Protein AF-A0A831LVC3-F1 (afdb_monomer_lite)

Secondary structure (DSSP, 8-state):
--SEEEEEE--STTEEEEEEEE-SSS-EEEEEEEEEETT--EEEEEEEEEEESSTT--EE--TTS-SS-TTGGGSSSPP--SEEEEEPSSTT-SB-TTEEEEEEEEEPTT--HHHHHHHHHHTSEEEEEEEEEESTT---EEEEE----PPPP-TT---PPEEEPEEEEE------

Structure (mmCIF, N/CA/C/O backbone):
data_AF-A0A831LVC3-F1
#
_entry.id   AF-A0A831LVC3-F1
#
loop_
_atom_site.group_PDB
_atom_site.id
_atom_site.type_symbol
_atom_site.label_atom_id
_atom_site.label_alt_id
_atom_site.label_comp_id
_atom_site.label_asym_id
_atom_site.label_entity_id
_atom_site.label_seq_id
_atom_site.pdbx_PDB_ins_code
_atom_site.Cartn_x
_atom_site.Cartn_y
_atom_site.Cartn_z
_atom_site.occupancy
_atom_site.B_iso_or_equiv
_atom_site.auth_seq_id
_atom_site.auth_comp_id
_atom_site.auth_asym_id
_atom_site.auth_atom_id
_atom_site.pdbx_PDB_model_num
ATOM 1 N N . MET A 1 1 ? -8.122 1.448 -19.120 1.00 60.22 1 MET A N 1
ATOM 2 C CA . MET A 1 1 ? -7.815 0.888 -17.788 1.00 60.22 1 MET A CA 1
ATOM 3 C C . MET A 1 1 ? -6.781 1.792 -17.138 1.00 60.22 1 MET A C 1
ATOM 5 O O . MET A 1 1 ? -5.944 2.301 -17.882 1.00 60.22 1 MET A O 1
ATOM 9 N N . PRO A 1 2 ? -6.872 2.062 -15.828 1.00 77.38 2 PRO A N 1
ATOM 10 C CA . PRO A 1 2 ? -5.871 2.859 -15.117 1.00 77.38 2 PRO A CA 1
ATOM 11 C C . PRO A 1 2 ? -4.481 2.207 -15.206 1.00 77.38 2 PRO A C 1
ATOM 13 O O . PRO A 1 2 ? -4.376 0.988 -15.340 1.00 77.38 2 PRO A O 1
ATOM 16 N N . GLN A 1 3 ? -3.415 3.019 -15.165 1.00 84.06 3 GLN A N 1
ATOM 17 C CA . GLN A 1 3 ? -2.042 2.500 -15.179 1.00 84.06 3 GLN A CA 1
ATOM 18 C C . GLN A 1 3 ? -1.748 1.720 -13.897 1.00 84.06 3 GLN A C 1
ATOM 20 O O . GLN A 1 3 ? -1.351 0.560 -13.967 1.00 84.06 3 GLN A O 1
ATOM 25 N N . LEU A 1 4 ? -1.973 2.362 -12.752 1.00 86.38 4 LEU A N 1
ATOM 26 C CA . LEU A 1 4 ? -1.809 1.804 -11.417 1.00 86.38 4 LEU A CA 1
ATOM 27 C C . LEU A 1 4 ? -3.152 1.889 -10.697 1.00 86.38 4 LEU A C 1
ATOM 29 O O . LEU A 1 4 ? -3.834 2.910 -10.795 1.00 86.38 4 LEU A O 1
ATOM 33 N N . GLU A 1 5 ? -3.525 0.829 -9.994 1.00 85.94 5 GLU A N 1
ATOM 34 C CA . GLU A 1 5 ? -4.818 0.727 -9.318 1.00 85.94 5 GLU A CA 1
ATOM 35 C C . GLU A 1 5 ? -4.681 -0.025 -7.996 1.00 85.94 5 GLU A C 1
ATOM 37 O O . GLU A 1 5 ? -4.038 -1.076 -7.941 1.00 85.94 5 GLU A O 1
ATOM 42 N N . GLY A 1 6 ? -5.309 0.503 -6.945 1.00 87.44 6 GLY A N 1
ATOM 43 C CA . GLY A 1 6 ? -5.533 -0.211 -5.692 1.00 87.44 6 GLY A CA 1
ATOM 44 C C . GLY A 1 6 ? -6.973 -0.713 -5.616 1.00 87.44 6 GLY A C 1
ATOM 45 O O . GLY A 1 6 ? -7.893 0.013 -5.970 1.00 87.44 6 GLY A O 1
ATOM 46 N N . GLU A 1 7 ? -7.177 -1.930 -5.135 1.00 89.50 7 GLU A N 1
ATOM 47 C CA . GLU A 1 7 ? -8.485 -2.491 -4.807 1.00 89.50 7 GLU A CA 1
ATOM 48 C C . GLU A 1 7 ? -8.499 -2.879 -3.328 1.00 89.50 7 GLU A C 1
ATOM 50 O O . GLU A 1 7 ? -7.531 -3.463 -2.828 1.00 89.50 7 GLU A O 1
ATOM 55 N N . VAL A 1 8 ? -9.608 -2.619 -2.645 1.00 90.38 8 VAL A N 1
ATOM 56 C CA . VAL A 1 8 ? -9.826 -3.046 -1.259 1.00 90.38 8 VAL A CA 1
ATOM 57 C C . VAL A 1 8 ? -10.955 -4.065 -1.214 1.00 90.38 8 VAL A C 1
ATOM 59 O O . VAL A 1 8 ? -11.957 -3.940 -1.918 1.00 90.38 8 VAL A O 1
ATOM 62 N N . SER A 1 9 ? -10.785 -5.111 -0.408 1.00 91.00 9 SER A N 1
ATOM 63 C CA . SER A 1 9 ? -11.781 -6.174 -0.254 1.00 91.00 9 SER A CA 1
ATOM 64 C C . SER A 1 9 ? -11.781 -6.766 1.154 1.00 91.00 9 SER A C 1
ATOM 66 O O . SER A 1 9 ? -10.770 -6.732 1.854 1.00 91.00 9 SER A O 1
ATOM 68 N N . ASN A 1 10 ? -12.904 -7.370 1.541 1.00 92.00 10 ASN A N 1
ATOM 69 C CA . ASN A 1 10 ? -13.077 -8.104 2.793 1.00 92.00 10 ASN A CA 1
ATOM 70 C C . ASN A 1 10 ? -13.080 -9.622 2.522 1.00 92.00 10 ASN A C 1
ATOM 72 O O . ASN A 1 10 ? -14.135 -10.186 2.221 1.00 92.00 10 ASN A O 1
ATOM 76 N N . PRO A 1 11 ? -11.920 -10.302 2.567 1.00 87.75 11 PRO A N 1
ATOM 77 C CA . PRO A 1 11 ? -11.842 -11.721 2.222 1.00 87.75 11 PRO A CA 1
ATOM 78 C C . PRO A 1 11 ? -12.459 -12.639 3.288 1.00 87.75 11 PRO A C 1
ATOM 80 O O . PRO A 1 11 ? -12.872 -13.751 2.960 1.00 87.75 11 PRO A O 1
ATOM 83 N N . ALA A 1 12 ? -12.500 -12.204 4.552 1.00 90.31 12 ALA A N 1
ATOM 84 C CA . ALA A 1 12 ? -13.077 -12.935 5.676 1.00 90.31 12 ALA A CA 1
ATOM 85 C C . ALA A 1 12 ? -13.290 -12.002 6.878 1.00 90.31 12 ALA A C 1
ATOM 87 O O . ALA A 1 12 ? -12.644 -10.964 7.000 1.00 90.31 12 ALA A O 1
ATOM 88 N N . ALA A 1 13 ? -14.145 -12.409 7.820 1.00 89.94 13 ALA A N 1
ATOM 89 C CA . ALA A 1 13 ? -14.398 -11.641 9.038 1.00 89.94 13 ALA A CA 1
ATOM 90 C C . ALA A 1 13 ? -13.095 -11.290 9.787 1.00 89.94 13 ALA A C 1
ATOM 92 O O . ALA A 1 13 ? -12.264 -12.160 10.051 1.00 89.94 13 ALA A O 1
ATOM 93 N N . GLY A 1 14 ? -12.942 -10.011 10.141 1.00 92.69 14 GLY A N 1
ATOM 94 C CA . GLY A 1 14 ? -11.749 -9.496 10.818 1.00 92.69 14 GLY A CA 1
ATOM 95 C C . GLY A 1 14 ? -10.529 -9.323 9.907 1.00 92.69 14 GLY A C 1
ATOM 96 O O . GLY A 1 14 ? -9.427 -9.138 10.419 1.00 92.69 14 GLY A O 1
ATOM 97 N N . GLN A 1 15 ? -10.696 -9.397 8.584 1.00 94.56 15 GLN A N 1
ATOM 98 C CA . GLN A 1 15 ? -9.617 -9.229 7.614 1.00 94.56 15 GLN A CA 1
ATOM 99 C C . GLN A 1 15 ? -9.953 -8.165 6.573 1.00 94.56 15 GLN A C 1
ATOM 101 O O . GLN A 1 15 ? -11.110 -7.956 6.217 1.00 94.56 15 GLN A O 1
ATOM 106 N N . VAL A 1 16 ? -8.908 -7.550 6.033 1.00 95.44 16 VAL A N 1
ATOM 107 C CA . VAL A 1 16 ? -8.973 -6.673 4.865 1.00 95.44 16 VAL A CA 1
ATOM 108 C C . VAL A 1 16 ? -7.810 -7.001 3.938 1.00 95.44 16 VAL A C 1
ATOM 110 O O . VAL A 1 16 ? -6.705 -7.315 4.387 1.00 95.44 16 VAL A O 1
ATOM 113 N N . ALA A 1 17 ? -8.058 -6.984 2.634 1.00 94.81 17 ALA A N 1
ATOM 114 C CA . ALA A 1 17 ? -7.043 -7.216 1.623 1.00 94.81 17 ALA A CA 1
ATOM 115 C C . ALA A 1 17 ? -6.942 -6.028 0.672 1.00 94.81 17 ALA A C 1
ATOM 117 O O . ALA A 1 17 ? -7.932 -5.638 0.054 1.00 94.81 17 ALA A O 1
ATOM 118 N N . PHE A 1 18 ? -5.714 -5.546 0.503 1.00 95.25 18 PHE A N 1
ATOM 119 C CA . PHE A 1 18 ? -5.344 -4.513 -0.455 1.00 95.25 18 PHE A CA 1
ATOM 120 C C . PHE A 1 18 ? -4.659 -5.172 -1.642 1.00 95.25 18 PHE A C 1
ATOM 122 O O . PHE A 1 18 ? -3.651 -5.861 -1.473 1.00 95.25 18 PHE A O 1
ATOM 129 N N . LYS A 1 19 ? -5.200 -4.996 -2.842 1.00 94.19 19 LYS A N 1
ATOM 130 C CA . LYS A 1 19 ? -4.619 -5.508 -4.079 1.00 94.19 19 LYS A CA 1
ATOM 131 C C . LYS A 1 19 ? -4.140 -4.346 -4.935 1.00 94.19 19 LYS A C 1
ATOM 133 O O . LYS A 1 19 ? -4.898 -3.443 -5.240 1.00 94.19 19 LYS A O 1
ATOM 138 N N . PHE A 1 20 ? -2.885 -4.401 -5.340 1.00 93.75 20 PHE A N 1
ATOM 139 C CA . PHE A 1 20 ? -2.212 -3.395 -6.143 1.00 93.75 20 PHE A CA 1
ATOM 140 C C . PHE A 1 20 ? -1.951 -3.978 -7.517 1.00 93.75 20 PHE A C 1
ATOM 142 O O . PHE A 1 20 ? -1.278 -5.004 -7.633 1.00 93.75 20 PHE A O 1
ATOM 149 N N . ASN A 1 21 ? -2.492 -3.338 -8.544 1.00 91.38 21 ASN A N 1
ATOM 150 C CA . ASN A 1 21 ? -2.360 -3.748 -9.930 1.00 91.38 21 ASN A CA 1
ATOM 151 C C . ASN A 1 21 ? -1.550 -2.709 -10.700 1.00 91.38 21 ASN A C 1
ATOM 153 O O . ASN A 1 21 ? -1.772 -1.504 -10.564 1.00 91.38 21 ASN A O 1
ATOM 157 N N . ASN A 1 22 ? -0.669 -3.189 -11.569 1.00 91.44 22 ASN A N 1
ATOM 158 C CA . ASN A 1 22 ? -0.022 -2.378 -12.586 1.00 91.44 22 ASN A CA 1
ATOM 159 C C . ASN A 1 22 ? -0.545 -2.839 -13.952 1.00 91.44 22 ASN A C 1
ATOM 161 O O . ASN A 1 22 ? 0.007 -3.743 -14.566 1.00 91.44 22 ASN A O 1
ATOM 165 N N . ASN A 1 23 ? -1.681 -2.293 -14.384 1.00 87.38 23 ASN A N 1
ATOM 166 C CA . ASN A 1 23 ? -2.448 -2.810 -15.523 1.00 87.38 23 ASN A CA 1
ATOM 167 C C . ASN A 1 23 ? -2.103 -2.131 -16.852 1.00 87.38 23 ASN A C 1
ATOM 169 O O . ASN A 1 23 ? -2.344 -2.701 -17.919 1.00 87.38 23 ASN A O 1
ATOM 173 N N . GLY A 1 24 ? -1.620 -0.889 -16.814 1.00 82.56 24 GLY A N 1
ATOM 174 C CA . GLY A 1 24 ? -1.426 -0.111 -18.032 1.00 82.56 24 GLY A CA 1
ATOM 175 C C . GLY A 1 24 ? -0.119 -0.438 -18.764 1.00 82.56 24 GLY A C 1
ATOM 176 O O . GLY A 1 24 ? 0.809 -0.996 -18.180 1.00 82.56 24 GLY A O 1
ATOM 177 N N . PRO A 1 25 ? -0.015 -0.075 -20.054 1.00 83.56 25 PRO A N 1
ATOM 178 C CA . PRO A 1 25 ? 1.110 -0.460 -20.904 1.00 83.56 25 PRO A CA 1
ATOM 179 C C . PRO A 1 25 ? 2.395 0.329 -20.622 1.00 83.56 25 PRO A C 1
ATOM 181 O O . PRO A 1 25 ? 3.441 0.003 -21.182 1.00 83.56 25 PRO A O 1
ATOM 184 N N . MET A 1 26 ? 2.336 1.387 -19.807 1.00 85.31 26 MET A N 1
ATOM 185 C CA . MET A 1 26 ? 3.501 2.219 -19.536 1.00 85.31 26 MET A CA 1
ATOM 186 C C . MET A 1 26 ? 4.490 1.467 -18.645 1.00 85.31 26 MET A C 1
ATOM 188 O O . MET A 1 26 ? 4.127 0.970 -17.577 1.00 85.31 26 MET A O 1
ATOM 192 N N . ALA A 1 27 ? 5.758 1.426 -19.065 1.00 85.12 27 ALA A N 1
ATOM 193 C CA . ALA A 1 27 ? 6.836 0.856 -18.268 1.00 85.12 27 ALA A CA 1
ATOM 194 C C . ALA A 1 27 ? 6.863 1.523 -16.887 1.00 85.12 27 ALA A C 1
ATOM 196 O O . ALA A 1 27 ? 7.075 2.728 -16.770 1.00 85.12 27 ALA A O 1
ATOM 197 N N . SER A 1 28 ? 6.574 0.746 -15.847 1.00 87.38 28 SER A N 1
ATOM 198 C CA . SER A 1 28 ? 6.476 1.238 -14.479 1.00 87.38 28 SER A CA 1
ATOM 199 C C . SER A 1 28 ? 6.726 0.120 -13.481 1.00 87.38 28 SER A C 1
ATOM 201 O O . SER A 1 28 ? 6.519 -1.048 -13.801 1.00 87.38 28 SER A O 1
ATOM 203 N N . ASN A 1 29 ? 7.185 0.450 -12.278 1.00 88.56 29 ASN A N 1
ATOM 204 C CA . ASN A 1 29 ? 7.402 -0.554 -11.241 1.00 88.56 29 ASN A CA 1
ATOM 205 C C . ASN A 1 29 ? 7.092 -0.019 -9.849 1.00 88.56 29 ASN A C 1
ATOM 207 O O . ASN A 1 29 ? 7.727 0.921 -9.374 1.00 88.56 29 ASN A O 1
ATOM 211 N N . ILE A 1 30 ? 6.135 -0.670 -9.186 1.00 90.69 30 ILE A N 1
ATOM 212 C CA . ILE A 1 30 ? 5.853 -0.434 -7.769 1.00 90.69 30 ILE A CA 1
ATOM 213 C C . ILE A 1 30 ? 6.867 -1.243 -6.968 1.00 90.69 30 ILE A C 1
ATOM 215 O O . ILE A 1 30 ? 6.964 -2.464 -7.138 1.00 90.69 30 ILE A O 1
ATOM 219 N N . THR A 1 31 ? 7.626 -0.568 -6.111 1.00 90.12 31 THR A N 1
ATOM 220 C CA . THR A 1 31 ? 8.678 -1.207 -5.311 1.00 90.12 31 THR A CA 1
ATOM 221 C C . THR A 1 31 ? 8.366 -1.230 -3.832 1.00 90.12 31 THR A C 1
ATOM 223 O O . THR A 1 31 ? 8.840 -2.128 -3.145 1.00 90.12 31 THR A O 1
ATOM 226 N N . GLU A 1 32 ? 7.596 -0.264 -3.340 1.00 90.69 32 GLU A N 1
ATOM 227 C CA . GLU A 1 32 ? 7.286 -0.132 -1.917 1.00 90.69 32 GLU A CA 1
ATOM 228 C C . GLU A 1 32 ? 5.838 0.356 -1.779 1.00 90.69 32 GLU A C 1
ATOM 230 O O . GLU A 1 32 ? 5.358 1.159 -2.587 1.00 90.69 32 GLU A O 1
ATOM 235 N N . ILE A 1 33 ? 5.126 -0.168 -0.787 1.00 92.19 33 ILE A N 1
ATOM 236 C CA . ILE A 1 33 ? 3.737 0.180 -0.478 1.00 92.19 33 ILE A CA 1
ATOM 237 C C . ILE A 1 33 ? 3.665 0.498 1.011 1.00 92.19 33 ILE A C 1
ATOM 239 O O . ILE A 1 33 ? 4.223 -0.234 1.829 1.00 92.19 33 ILE A O 1
ATOM 243 N N . TYR A 1 34 ? 2.964 1.571 1.350 1.00 92.94 34 TYR A N 1
ATOM 244 C CA . TYR A 1 34 ? 2.883 2.134 2.688 1.00 92.94 34 TYR A CA 1
ATOM 245 C C . TYR A 1 34 ? 1.428 2.325 3.097 1.00 92.94 34 TYR A C 1
ATOM 247 O O . TYR A 1 34 ? 0.589 2.681 2.273 1.00 92.94 34 TYR A O 1
ATOM 255 N N . TRP A 1 35 ? 1.159 2.158 4.384 1.00 93.44 35 TRP A N 1
ATOM 256 C CA . TRP A 1 35 ? -0.105 2.507 5.017 1.00 93.44 35 TRP A CA 1
ATOM 257 C C . TRP A 1 35 ? 0.183 3.509 6.118 1.00 93.44 35 TRP A C 1
ATOM 259 O O . TRP A 1 35 ? 1.080 3.286 6.926 1.00 93.44 35 TRP A O 1
ATOM 269 N N . ASP A 1 36 ? -0.572 4.592 6.132 1.00 93.50 36 ASP A N 1
ATOM 270 C CA . ASP A 1 36 ? -0.651 5.565 7.209 1.00 93.50 36 ASP A CA 1
ATOM 271 C C . ASP A 1 36 ? -2.026 5.404 7.852 1.00 93.50 36 ASP A C 1
ATOM 273 O O . ASP A 1 36 ? -3.036 5.742 7.241 1.00 93.50 36 ASP A O 1
ATOM 277 N N . ASP A 1 37 ? -2.050 4.779 9.026 1.00 93.88 37 ASP A N 1
ATOM 278 C CA . ASP A 1 37 ? -3.261 4.376 9.744 1.00 93.88 37 ASP A CA 1
ATOM 279 C C . ASP A 1 37 ? -3.374 5.146 11.065 1.00 93.88 37 ASP A C 1
ATOM 281 O O . ASP A 1 37 ? -3.108 4.610 12.143 1.00 93.88 37 ASP A O 1
ATOM 285 N N . ASP A 1 38 ? -3.749 6.420 10.970 1.00 93.06 38 ASP A N 1
ATOM 286 C CA . ASP A 1 38 ? -4.041 7.279 12.124 1.00 93.06 38 ASP A CA 1
ATOM 287 C C . ASP A 1 38 ? -5.326 6.825 12.847 1.00 93.06 38 ASP A C 1
ATOM 289 O O . ASP A 1 38 ? -5.453 6.953 14.065 1.00 93.06 38 ASP A O 1
ATOM 293 N N . ALA A 1 39 ? -6.256 6.197 12.115 1.00 94.00 39 ALA A N 1
ATOM 294 C CA . ALA A 1 39 ? -7.480 5.608 12.664 1.00 94.00 39 ALA A CA 1
ATOM 295 C C . ALA A 1 39 ? -7.236 4.392 13.577 1.00 94.00 39 ALA A C 1
ATOM 297 O O . ALA A 1 39 ? -8.116 4.013 14.369 1.00 94.00 39 ALA A O 1
ATOM 298 N N . GLY A 1 40 ? -6.075 3.743 13.438 1.00 94.69 40 GLY A N 1
ATOM 299 C CA . GLY A 1 40 ? -5.735 2.497 14.113 1.00 94.69 40 GLY A CA 1
ATOM 300 C C . GLY A 1 40 ? -6.699 1.364 13.758 1.00 94.69 40 GLY A C 1
ATOM 301 O O . GLY A 1 40 ? -7.167 0.650 14.651 1.00 94.69 40 GLY A O 1
ATOM 302 N N . VAL A 1 41 ? -7.073 1.227 12.483 1.00 96.31 41 VAL A N 1
ATOM 303 C CA . VAL A 1 41 ? -7.961 0.150 12.016 1.00 96.31 41 VAL A CA 1
ATOM 304 C C . VAL A 1 41 ? -7.216 -1.147 11.695 1.00 96.31 41 VAL A C 1
ATOM 306 O O . VAL A 1 41 ? -7.808 -2.226 11.782 1.00 96.31 41 VAL A O 1
ATOM 309 N N . LEU A 1 42 ? -5.919 -1.086 11.389 1.00 95.50 42 LEU A N 1
ATOM 310 C CA . LEU A 1 42 ? -5.098 -2.230 10.997 1.00 95.50 42 LEU A CA 1
ATOM 311 C C . LEU A 1 42 ? -4.398 -2.863 12.212 1.00 95.50 42 LEU A C 1
ATOM 313 O O . LEU A 1 42 ? -3.612 -2.247 12.930 1.00 95.50 42 LEU A O 1
ATOM 317 N N . GLY A 1 43 ? -4.688 -4.143 12.455 1.00 92.88 43 GLY A N 1
ATOM 318 C CA . GLY A 1 43 ? -4.168 -4.928 13.582 1.00 92.88 43 GLY A CA 1
ATOM 319 C C . GLY A 1 43 ? -2.783 -5.530 13.350 1.00 92.88 43 GLY A C 1
ATOM 320 O O . GLY A 1 43 ? -2.050 -5.813 14.296 1.00 92.88 43 GLY A O 1
ATOM 321 N N . GLY A 1 44 ? -2.426 -5.742 12.086 1.00 92.31 44 GLY A N 1
ATOM 322 C CA . GLY A 1 44 ? -1.180 -6.372 11.663 1.00 92.31 44 GLY A CA 1
ATOM 323 C C . GLY A 1 44 ? -1.397 -7.236 10.428 1.00 92.31 44 GLY A C 1
ATOM 324 O O . GLY A 1 44 ? -2.513 -7.380 9.938 1.00 92.31 44 GLY A O 1
ATOM 325 N N . PHE A 1 45 ? -0.330 -7.827 9.905 1.00 93.88 45 PHE A N 1
ATOM 326 C CA . PHE A 1 45 ? -0.427 -8.640 8.697 1.00 93.88 45 PHE A CA 1
ATOM 327 C C . PHE A 1 45 ? -1.098 -9.995 8.950 1.00 93.88 45 PHE A C 1
ATOM 329 O O . PHE A 1 45 ? -0.806 -10.676 9.933 1.00 93.88 45 PHE A O 1
ATOM 336 N N . GLY A 1 46 ? -1.972 -10.400 8.030 1.00 93.31 46 GLY A N 1
ATOM 337 C CA . GLY A 1 46 ? -2.649 -11.693 8.063 1.00 93.31 46 GLY A CA 1
ATOM 338 C C . GLY A 1 46 ? -1.772 -12.855 7.590 1.00 93.31 46 GLY A C 1
ATOM 339 O O . GLY A 1 46 ? -0.612 -12.692 7.210 1.00 93.31 46 GLY A O 1
ATOM 340 N N . THR A 1 47 ? -2.347 -14.061 7.604 1.00 91.75 47 THR A N 1
ATOM 341 C CA . THR A 1 47 ? -1.728 -15.278 7.056 1.00 91.75 47 THR A CA 1
ATOM 342 C C . THR A 1 47 ? -2.671 -15.939 6.038 1.00 91.75 47 THR A C 1
ATOM 344 O O . THR A 1 47 ? -3.796 -16.264 6.414 1.00 91.75 47 THR A O 1
ATOM 347 N N . PRO A 1 48 ? -2.237 -16.178 4.783 1.00 91.19 48 PRO A N 1
ATOM 348 C CA . PRO A 1 48 ? -0.953 -15.767 4.216 1.00 91.19 48 PRO A CA 1
ATOM 349 C C . PRO A 1 48 ? -0.866 -14.242 4.065 1.00 91.19 48 PRO A C 1
ATOM 351 O O . PRO A 1 48 ? -1.849 -13.579 3.752 1.00 91.19 48 PRO A O 1
ATOM 354 N N . LYS A 1 49 ? 0.331 -13.690 4.274 1.00 91.56 49 LYS A N 1
ATOM 355 C CA . LYS A 1 49 ? 0.566 -12.241 4.222 1.00 91.56 49 LYS A CA 1
ATOM 356 C C . LYS A 1 49 ? 0.450 -11.665 2.811 1.00 91.56 49 LYS A C 1
ATOM 358 O O . LYS A 1 49 ? -0.082 -10.573 2.627 1.00 91.56 49 LYS A O 1
ATOM 363 N N . TYR A 1 50 ? 0.966 -12.406 1.834 1.00 92.88 50 TYR A N 1
ATOM 364 C CA . TYR A 1 50 ? 1.060 -11.987 0.443 1.00 92.88 50 TYR A CA 1
ATOM 365 C C . TYR A 1 50 ? 0.422 -13.021 -0.475 1.00 92.88 50 TYR A C 1
ATOM 367 O O . TYR A 1 50 ? 0.538 -14.228 -0.265 1.00 92.88 50 TYR A O 1
ATOM 375 N N . THR A 1 51 ? -0.200 -12.549 -1.543 1.00 94.06 51 THR A N 1
ATOM 376 C CA . THR A 1 51 ? -0.526 -13.346 -2.729 1.00 94.06 51 THR A CA 1
ATOM 377 C C . THR A 1 51 ? -0.209 -12.485 -3.944 1.00 94.06 51 THR A C 1
ATOM 379 O O . THR A 1 51 ? -0.442 -11.284 -3.891 1.00 94.06 51 THR A O 1
ATOM 382 N N . SER A 1 52 ? 0.333 -13.037 -5.024 1.00 94.62 52 SER A N 1
ATOM 383 C CA . SER A 1 52 ? 0.753 -12.238 -6.183 1.00 94.62 52 SER A CA 1
ATOM 384 C C . SER A 1 52 ? 0.458 -12.928 -7.514 1.00 94.62 52 SER A C 1
ATOM 386 O O . SER A 1 52 ? 0.072 -14.099 -7.544 1.00 94.62 52 SER A O 1
ATOM 388 N N . SER A 1 53 ? 0.653 -12.202 -8.617 1.00 92.88 53 SER A N 1
ATOM 389 C CA . SER A 1 53 ? 0.496 -12.707 -9.988 1.00 92.88 53 SER A CA 1
ATOM 390 C C . SER A 1 53 ? 1.507 -13.786 -10.393 1.00 92.88 53 SER A C 1
ATOM 392 O O . SER A 1 53 ? 1.317 -14.426 -11.425 1.00 92.88 53 SER A O 1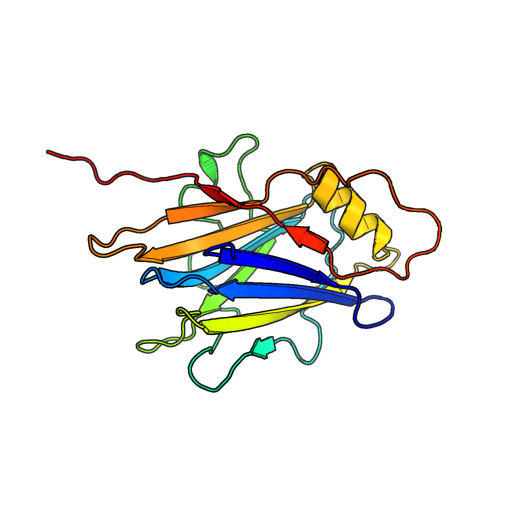
ATOM 394 N N . GLY A 1 54 ? 2.577 -14.005 -9.621 1.00 87.44 54 GLY A N 1
ATOM 395 C CA . GLY A 1 54 ? 3.593 -15.014 -9.921 1.00 87.44 54 GLY A CA 1
ATOM 396 C C . GLY A 1 54 ? 4.958 -14.731 -9.292 1.00 87.44 54 GLY A C 1
ATOM 397 O O . GLY A 1 54 ? 5.119 -13.816 -8.488 1.00 87.44 54 GLY A O 1
ATOM 398 N N . ALA A 1 55 ? 5.961 -15.527 -9.682 1.00 74.56 55 ALA A N 1
ATOM 399 C CA . ALA A 1 55 ? 7.304 -15.522 -9.084 1.00 74.56 55 ALA A CA 1
ATOM 400 C C . ALA A 1 55 ? 8.109 -14.223 -9.295 1.00 74.56 55 ALA A C 1
ATOM 402 O O . ALA A 1 55 ? 9.099 -14.014 -8.596 1.00 74.56 55 ALA A O 1
ATOM 403 N N . GLY A 1 56 ? 7.704 -13.373 -10.245 1.00 84.69 56 GLY A N 1
ATOM 404 C CA . GLY A 1 56 ? 8.307 -12.056 -10.471 1.00 84.69 56 GLY A CA 1
ATOM 405 C C . GLY A 1 56 ? 7.983 -11.050 -9.365 1.00 84.69 56 GLY A C 1
ATOM 406 O O . GLY A 1 56 ? 8.801 -10.194 -9.062 1.00 84.69 56 GLY A O 1
ATOM 407 N N . VAL A 1 57 ? 6.851 -11.209 -8.676 1.00 92.62 57 VAL A N 1
ATOM 408 C CA . VAL A 1 57 ? 6.416 -10.290 -7.620 1.00 92.62 57 VAL A CA 1
ATOM 409 C C . VAL A 1 57 ? 6.751 -10.888 -6.261 1.00 92.62 57 VAL A C 1
ATOM 411 O O . VAL A 1 57 ? 6.055 -11.785 -5.772 1.00 92.62 57 VAL A O 1
ATOM 414 N N . VAL A 1 58 ? 7.812 -10.385 -5.629 1.00 91.94 58 VAL A N 1
ATOM 415 C CA . VAL A 1 58 ? 8.285 -10.894 -4.337 1.00 91.94 58 VAL A CA 1
ATOM 416 C C . VAL A 1 58 ? 8.453 -9.736 -3.375 1.00 91.94 58 VAL A C 1
ATOM 418 O O . VAL A 1 58 ? 9.381 -8.947 -3.513 1.00 91.94 58 VAL A O 1
ATOM 421 N N . PHE A 1 59 ? 7.580 -9.671 -2.376 1.00 91.56 59 PHE A N 1
ATOM 422 C CA . PHE A 1 59 ? 7.600 -8.632 -1.355 1.00 91.56 59 PHE A CA 1
ATOM 423 C C . PHE A 1 59 ? 7.924 -9.215 0.014 1.00 91.56 59 PHE A C 1
ATOM 425 O O . PHE A 1 59 ? 7.570 -10.348 0.346 1.00 91.56 59 PHE A O 1
ATOM 432 N N . VAL A 1 60 ? 8.621 -8.413 0.800 1.00 88.94 60 VAL A N 1
ATOM 433 C CA . VAL A 1 60 ? 8.966 -8.652 2.193 1.00 88.94 60 VAL A CA 1
ATOM 434 C C . VAL A 1 60 ? 8.502 -7.456 3.013 1.00 88.94 60 VAL A C 1
ATOM 436 O O . VAL A 1 60 ? 8.041 -6.444 2.497 1.00 88.94 60 VAL A O 1
ATOM 439 N N . ASN A 1 61 ? 8.560 -7.594 4.324 1.00 83.12 61 ASN A N 1
ATOM 440 C CA . ASN A 1 61 ? 8.408 -6.479 5.243 1.00 83.12 61 ASN A CA 1
ATOM 441 C C . ASN A 1 61 ? 9.749 -6.388 5.943 1.00 83.12 61 ASN A C 1
ATOM 443 O O . ASN A 1 61 ? 10.009 -7.144 6.876 1.00 83.12 61 ASN A O 1
ATOM 447 N N . ASP A 1 62 ? 10.634 -5.581 5.368 1.00 62.75 62 ASP A N 1
ATOM 448 C CA . ASP A 1 62 ? 11.971 -5.366 5.892 1.00 62.75 62 ASP A CA 1
ATOM 449 C C . ASP A 1 62 ? 11.964 -4.031 6.635 1.00 62.75 62 ASP A C 1
ATOM 451 O O . ASP A 1 62 ? 11.817 -2.967 6.047 1.00 62.75 62 ASP A O 1
ATOM 455 N N . SER A 1 63 ? 12.099 -4.083 7.955 1.00 53.31 63 SER A N 1
ATOM 456 C CA . SER A 1 63 ? 12.030 -2.918 8.838 1.00 53.31 63 SER A CA 1
ATOM 457 C C . SER A 1 63 ? 13.235 -1.965 8.728 1.00 53.31 63 SER A C 1
ATOM 459 O O . SER A 1 63 ? 13.373 -1.066 9.558 1.00 53.31 63 SER A O 1
ATOM 461 N N . THR A 1 64 ? 14.135 -2.149 7.750 1.00 44.69 64 THR A N 1
ATOM 462 C CA . THR A 1 64 ? 15.455 -1.493 7.711 1.00 44.69 64 THR A CA 1
ATOM 463 C C . THR A 1 64 ? 15.627 -0.334 6.709 1.00 44.69 64 THR A C 1
ATOM 465 O O . THR A 1 64 ? 16.702 0.271 6.691 1.00 44.69 64 THR A O 1
ATOM 468 N N . LYS A 1 65 ? 14.617 0.057 5.911 1.00 55.47 65 LYS A N 1
ATOM 469 C CA . LYS A 1 65 ? 14.673 1.214 4.972 1.00 55.47 65 LYS A CA 1
ATOM 470 C C . LYS A 1 65 ? 13.367 2.022 4.973 1.00 55.47 65 LYS A C 1
ATOM 472 O O . LYS A 1 65 ? 12.376 1.500 5.465 1.00 55.47 65 LYS A O 1
ATOM 477 N N . PRO A 1 66 ? 13.423 3.338 4.648 1.00 56.06 66 PRO A N 1
ATOM 478 C CA . PRO A 1 66 ? 12.825 4.370 5.485 1.00 56.06 66 PRO A CA 1
ATOM 479 C C . PRO A 1 66 ? 11.356 4.081 5.765 1.00 56.06 66 PRO A C 1
ATOM 481 O O . PRO A 1 66 ? 10.568 3.873 4.849 1.00 56.06 66 PRO A O 1
ATOM 484 N N . LEU A 1 67 ? 11.022 4.133 7.055 1.00 71.56 67 LEU A N 1
ATOM 485 C CA . LEU A 1 67 ? 9.695 3.909 7.630 1.00 71.56 67 LEU A CA 1
ATOM 486 C C . LEU A 1 67 ? 8.588 4.793 7.040 1.00 71.56 67 LEU A C 1
ATOM 488 O O . LEU A 1 67 ? 7.467 4.703 7.507 1.00 71.56 67 LEU A O 1
ATOM 492 N N . ASN A 1 68 ? 8.875 5.669 6.076 1.00 79.88 68 ASN A N 1
ATOM 493 C CA . ASN A 1 68 ? 7.897 6.590 5.539 1.00 79.88 68 ASN A CA 1
ATOM 494 C C . ASN A 1 68 ? 8.044 6.767 4.025 1.00 79.88 68 ASN A C 1
ATOM 496 O O . ASN A 1 68 ? 9.148 6.676 3.482 1.00 79.88 68 ASN A O 1
ATOM 500 N N . LEU A 1 69 ? 6.920 7.055 3.368 1.00 84.88 69 LEU A N 1
ATOM 501 C CA . LEU A 1 69 ? 6.830 7.255 1.925 1.00 84.8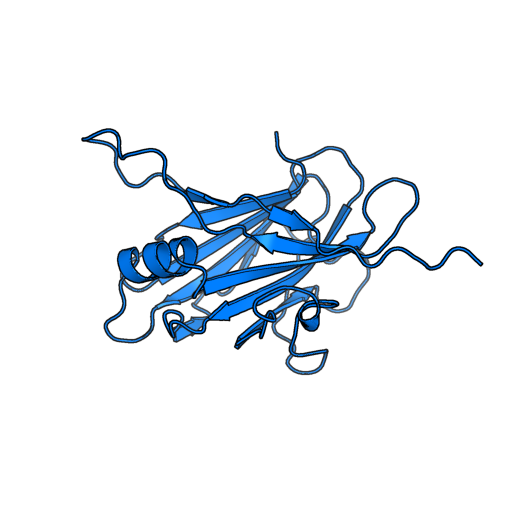8 69 LEU A CA 1
ATOM 502 C C . LEU A 1 69 ? 7.815 8.356 1.482 1.00 84.88 69 LEU A C 1
ATOM 504 O O . LEU A 1 69 ? 7.819 9.441 2.078 1.00 84.88 69 LEU A O 1
ATOM 508 N N . PRO A 1 70 ? 8.633 8.145 0.434 1.00 86.75 70 PRO A N 1
ATOM 509 C CA . PRO A 1 70 ? 9.451 9.214 -0.133 1.00 86.75 70 PRO A CA 1
ATOM 510 C C . PRO A 1 70 ? 8.581 10.416 -0.509 1.00 86.75 70 PRO A C 1
ATOM 512 O O . PRO A 1 70 ? 7.497 10.249 -1.056 1.00 86.75 70 PRO A O 1
ATOM 515 N N . SER A 1 71 ? 9.014 11.629 -0.170 1.00 81.94 71 SER A N 1
ATOM 516 C CA . SER A 1 71 ? 8.204 12.856 -0.303 1.00 81.94 71 SER A CA 1
ATOM 517 C C . SER A 1 71 ? 6.887 12.871 0.502 1.00 81.94 71 SER A C 1
ATOM 519 O O . SER A 1 71 ? 6.118 13.817 0.395 1.00 81.94 71 SER A O 1
ATOM 521 N N . GLY A 1 72 ? 6.624 11.902 1.385 1.00 77.75 72 GLY A N 1
ATOM 522 C CA . GLY A 1 72 ? 5.400 11.854 2.198 1.00 77.75 72 GLY A CA 1
ATOM 523 C C . GLY A 1 72 ? 5.205 13.078 3.104 1.00 77.75 72 GLY A C 1
ATOM 524 O O . GLY A 1 72 ? 4.078 13.510 3.338 1.00 77.75 72 GLY A O 1
ATOM 525 N N . GLN A 1 73 ? 6.301 13.717 3.526 1.00 80.88 73 GLN A N 1
ATOM 526 C CA . GLN A 1 73 ? 6.269 14.951 4.323 1.00 80.88 73 GLN A CA 1
ATOM 527 C C . GLN A 1 73 ? 5.779 16.183 3.547 1.00 80.88 73 GLN A C 1
ATOM 529 O O . GLN A 1 73 ? 5.492 17.202 4.170 1.00 80.88 73 GLN A O 1
ATOM 534 N N . THR A 1 74 ? 5.728 16.132 2.211 1.00 79.44 74 THR A N 1
ATOM 535 C CA . THR A 1 74 ? 5.243 17.249 1.381 1.00 79.44 74 THR A CA 1
ATOM 536 C C . THR A 1 74 ? 3.750 17.150 1.080 1.00 79.44 74 THR A C 1
ATOM 538 O O . THR A 1 74 ? 3.181 18.078 0.510 1.00 79.44 74 THR A O 1
ATOM 541 N N . VAL A 1 75 ? 3.113 16.033 1.442 1.00 80.00 75 VAL A N 1
ATOM 542 C CA . VAL A 1 75 ? 1.658 15.860 1.390 1.00 80.00 75 VAL A CA 1
ATOM 543 C C . VAL A 1 75 ? 1.039 16.587 2.590 1.00 80.00 75 VAL A C 1
ATOM 545 O O . VAL A 1 75 ? 1.664 16.682 3.643 1.00 80.0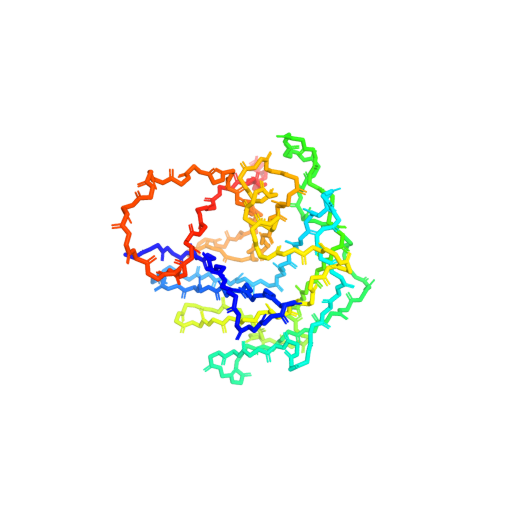0 75 VAL A O 1
ATOM 548 N N . SER A 1 76 ? -0.169 17.139 2.442 1.00 79.62 76 SER A N 1
ATOM 549 C CA . SER A 1 76 ? -0.896 17.789 3.539 1.00 79.62 76 SER A CA 1
ATOM 550 C C . SER A 1 76 ? -2.219 17.060 3.801 1.00 79.62 76 SER A C 1
ATOM 552 O O . SER A 1 76 ? -3.040 17.003 2.883 1.00 79.62 76 SER A O 1
ATOM 554 N N . PRO A 1 77 ? -2.442 16.507 5.010 1.00 85.50 77 PRO A N 1
ATOM 555 C CA . PRO A 1 77 ? -1.482 16.386 6.117 1.00 85.50 77 PRO A CA 1
ATOM 556 C C . PRO A 1 77 ? -0.292 15.475 5.757 1.00 85.50 77 PRO A C 1
ATOM 558 O O . PRO A 1 77 ? -0.397 14.670 4.831 1.00 85.50 77 PRO A O 1
ATOM 561 N N . SER A 1 78 ? 0.835 15.589 6.471 1.00 87.81 78 SER A N 1
ATOM 562 C CA . SER A 1 78 ? 2.026 14.759 6.211 1.00 87.81 78 SER A CA 1
ATOM 563 C C . SER A 1 78 ? 1.670 13.279 6.246 1.00 87.81 78 SER A C 1
ATOM 565 O O . SER A 1 78 ? 0.983 12.853 7.170 1.00 87.81 78 SER A O 1
ATOM 567 N N . PHE A 1 79 ? 2.116 12.506 5.258 1.00 89.12 79 PHE A N 1
ATOM 568 C CA . PHE A 1 79 ? 1.959 11.051 5.253 1.00 89.12 79 PHE A CA 1
ATOM 569 C C . PHE A 1 79 ? 2.946 10.437 6.252 1.00 89.12 79 PHE A C 1
ATOM 571 O O . PHE A 1 79 ? 4.141 10.714 6.165 1.00 89.12 79 PHE A O 1
ATOM 578 N N . MET A 1 80 ? 2.452 9.645 7.200 1.00 90.31 80 MET A N 1
ATOM 579 C CA . MET A 1 80 ? 3.201 9.056 8.310 1.00 90.31 80 MET A CA 1
ATOM 580 C C . MET A 1 80 ? 2.959 7.548 8.351 1.00 90.31 80 MET A C 1
ATOM 582 O O . MET A 1 80 ? 2.059 7.071 9.033 1.00 90.31 80 MET A O 1
ATOM 586 N N . ALA A 1 81 ? 3.754 6.774 7.611 1.00 90.50 81 ALA A N 1
ATOM 587 C CA . ALA A 1 81 ? 3.473 5.348 7.502 1.00 90.50 81 ALA A CA 1
ATOM 588 C C . ALA A 1 81 ? 3.579 4.618 8.858 1.00 90.50 81 ALA A C 1
ATOM 590 O O . ALA A 1 81 ? 4.575 4.713 9.577 1.00 90.50 81 ALA A O 1
ATOM 591 N N . THR A 1 82 ? 2.546 3.844 9.172 1.00 91.56 82 THR A N 1
ATOM 592 C CA . THR A 1 82 ? 2.460 2.926 10.312 1.00 91.56 82 THR A CA 1
ATOM 593 C C . THR A 1 82 ? 2.792 1.489 9.903 1.00 91.56 82 THR A C 1
ATOM 595 O O . THR A 1 82 ? 3.201 0.683 10.741 1.00 91.56 82 THR A O 1
ATOM 598 N N . ALA A 1 83 ? 2.678 1.165 8.610 1.00 91.19 83 ALA A N 1
ATOM 599 C CA . ALA A 1 83 ? 3.106 -0.104 8.031 1.00 91.19 83 ALA A CA 1
ATOM 600 C C . ALA A 1 83 ? 3.665 0.079 6.612 1.00 91.19 83 ALA A C 1
ATOM 602 O O . ALA A 1 83 ? 3.269 0.984 5.880 1.00 91.19 83 ALA A O 1
ATOM 603 N N . SER A 1 84 ? 4.559 -0.821 6.198 1.00 92.12 84 SER A N 1
ATOM 604 C CA . SER A 1 84 ? 5.094 -0.856 4.834 1.00 92.12 84 SER A CA 1
ATOM 605 C C . SER A 1 84 ? 5.424 -2.272 4.373 1.00 92.12 84 SER A C 1
ATOM 607 O O . SER A 1 84 ? 5.588 -3.195 5.180 1.00 92.12 84 SER A O 1
ATOM 609 N N . VAL A 1 85 ? 5.511 -2.462 3.062 1.00 91.25 85 VAL A N 1
ATOM 610 C CA . VAL A 1 85 ? 6.077 -3.659 2.436 1.00 91.25 85 VAL A CA 1
ATOM 611 C C . VAL A 1 85 ? 6.922 -3.251 1.241 1.00 91.25 85 VAL A C 1
ATOM 613 O O . VAL A 1 85 ? 6.562 -2.341 0.498 1.00 91.25 85 VAL A O 1
ATOM 616 N N . ASP A 1 86 ? 8.007 -3.981 1.026 1.00 89.50 86 ASP A N 1
ATOM 617 C CA . ASP A 1 86 ? 9.037 -3.635 0.057 1.00 89.50 86 ASP A CA 1
ATOM 618 C C . ASP A 1 86 ? 9.330 -4.834 -0.830 1.00 89.50 86 ASP A C 1
ATOM 620 O O . ASP A 1 86 ? 9.291 -5.989 -0.395 1.00 89.50 86 ASP A O 1
ATOM 624 N N . SER A 1 87 ? 9.667 -4.575 -2.086 1.00 89.31 87 SER A N 1
ATOM 625 C CA . SER A 1 87 ? 10.172 -5.615 -2.968 1.00 89.31 87 SER A CA 1
ATOM 626 C C . SER A 1 87 ? 11.438 -6.234 -2.370 1.00 89.31 87 SER A C 1
ATOM 628 O O . SER A 1 87 ? 12.342 -5.538 -1.905 1.00 89.31 87 SER A O 1
ATOM 630 N N . ALA A 1 88 ? 11.512 -7.560 -2.380 1.00 88.31 88 ALA A N 1
ATOM 631 C CA . ALA A 1 88 ? 12.662 -8.280 -1.867 1.00 88.31 88 ALA A CA 1
ATOM 632 C C . ALA A 1 88 ? 13.925 -7.942 -2.667 1.00 88.31 88 ALA A C 1
ATOM 634 O O . ALA A 1 88 ? 13.877 -7.671 -3.867 1.00 88.31 88 ALA A O 1
ATOM 635 N N . ASN A 1 89 ? 15.085 -8.058 -2.019 1.00 81.38 89 ASN A N 1
ATOM 636 C CA . ASN A 1 89 ? 16.371 -7.849 -2.679 1.00 81.38 89 ASN A CA 1
ATOM 637 C C . ASN A 1 89 ? 16.530 -8.747 -3.920 1.00 81.38 89 ASN A C 1
ATOM 639 O O . ASN A 1 89 ? 16.287 -9.961 -3.879 1.00 81.38 89 ASN A O 1
ATOM 643 N N . GLY A 1 90 ? 16.980 -8.143 -5.018 1.00 70.06 90 GLY A N 1
ATOM 644 C CA . GLY A 1 90 ? 17.167 -8.787 -6.317 1.00 70.06 90 GLY A CA 1
ATOM 645 C C . GLY A 1 90 ? 16.557 -7.959 -7.445 1.00 70.06 90 GLY A C 1
ATOM 646 O O . GLY A 1 90 ? 15.633 -7.180 -7.229 1.00 70.06 90 GLY A O 1
ATOM 647 N N . ALA A 1 91 ? 17.094 -8.110 -8.655 1.00 70.75 91 ALA A N 1
ATOM 648 C CA . ALA A 1 91 ? 16.537 -7.440 -9.824 1.00 70.75 91 ALA A CA 1
ATOM 649 C C . ALA A 1 91 ? 15.111 -7.943 -10.103 1.00 70.75 91 ALA A C 1
ATOM 651 O O . ALA A 1 91 ? 14.845 -9.140 -9.988 1.00 70.75 91 ALA A O 1
ATOM 652 N N . ASN A 1 92 ? 14.231 -7.026 -10.510 1.00 75.75 92 ASN A N 1
ATOM 653 C CA . ASN A 1 92 ? 12.903 -7.310 -11.063 1.00 75.75 92 ASN A CA 1
ATOM 654 C C . ASN A 1 92 ? 11.916 -8.014 -10.118 1.00 75.75 92 ASN A C 1
ATOM 656 O O . ASN A 1 92 ? 11.015 -8.690 -10.596 1.00 75.75 92 ASN A O 1
ATOM 660 N N . LYS A 1 93 ? 12.052 -7.850 -8.797 1.00 86.38 93 LYS A N 1
ATOM 661 C CA . LYS A 1 93 ? 11.116 -8.417 -7.804 1.00 86.38 93 LYS A CA 1
ATOM 662 C C . LYS A 1 93 ? 9.899 -7.521 -7.508 1.00 86.38 93 LYS A C 1
ATOM 664 O O . LYS A 1 93 ? 9.354 -7.540 -6.406 1.00 86.38 93 LYS A O 1
ATOM 669 N N . TRP A 1 94 ? 9.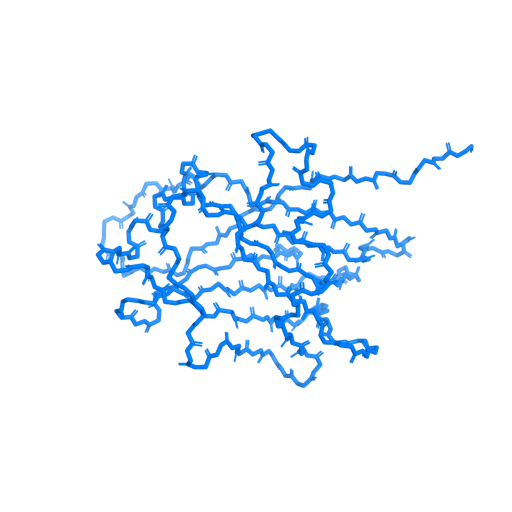551 -6.667 -8.463 1.00 90.31 94 TRP A N 1
ATOM 670 C CA . TRP A 1 94 ? 8.637 -5.527 -8.326 1.00 90.31 94 TRP A CA 1
ATOM 671 C C . TRP A 1 94 ? 7.238 -5.883 -8.832 1.00 90.31 94 TRP A C 1
ATOM 673 O O . TRP A 1 94 ? 7.005 -7.013 -9.239 1.00 90.31 94 TRP A O 1
ATOM 683 N N . ILE A 1 95 ? 6.316 -4.918 -8.837 1.00 92.69 95 ILE A N 1
ATOM 684 C CA . ILE A 1 95 ? 5.050 -5.041 -9.575 1.00 92.69 95 ILE A CA 1
ATOM 685 C C . ILE A 1 95 ? 5.200 -4.312 -10.918 1.00 92.69 95 ILE A C 1
ATOM 687 O O . ILE A 1 95 ? 5.058 -3.085 -10.982 1.00 92.69 95 ILE A O 1
ATOM 691 N N . ASN A 1 96 ? 5.533 -5.047 -11.981 1.00 91.94 96 ASN A N 1
ATOM 692 C CA . ASN A 1 96 ? 5.680 -4.524 -13.346 1.00 91.94 96 ASN A CA 1
ATOM 693 C C . ASN A 1 96 ? 4.337 -4.527 -14.103 1.00 91.94 96 ASN A C 1
ATOM 695 O O . ASN A 1 96 ? 3.350 -5.059 -13.589 1.00 91.94 96 ASN A O 1
ATOM 699 N N . PRO A 1 97 ? 4.258 -3.964 -15.326 1.00 91.56 97 PRO A N 1
ATOM 700 C CA . PRO A 1 97 ? 3.030 -3.997 -16.110 1.00 91.56 97 PRO A CA 1
ATOM 701 C C . PRO A 1 97 ? 2.524 -5.428 -16.333 1.00 91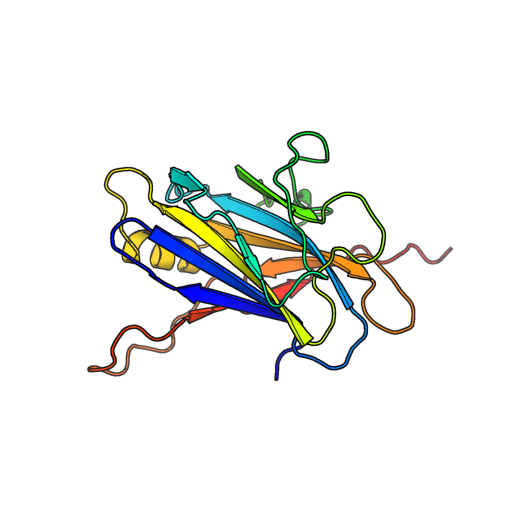.56 97 PRO A C 1
ATOM 703 O O . PRO A 1 97 ? 3.281 -6.315 -16.727 1.00 91.56 97 PRO A O 1
ATOM 706 N N . GLY A 1 98 ? 1.234 -5.643 -16.088 1.00 90.88 98 GLY A N 1
ATOM 707 C CA . GLY A 1 98 ? 0.565 -6.944 -16.095 1.00 90.88 98 GLY A CA 1
ATOM 708 C C . GLY A 1 98 ? 0.645 -7.718 -14.774 1.00 90.88 98 GLY A C 1
ATOM 709 O O . GLY A 1 98 ? 0.066 -8.800 -14.677 1.00 90.88 98 GLY A O 1
ATOM 710 N N . GLU A 1 99 ? 1.336 -7.197 -13.758 1.00 94.19 99 GLU A N 1
ATOM 711 C CA . GLU A 1 99 ? 1.516 -7.863 -12.468 1.00 94.19 99 GLU A CA 1
ATOM 712 C C . GLU A 1 99 ? 0.660 -7.246 -11.354 1.00 94.19 99 GLU A C 1
ATOM 714 O O . GLU A 1 99 ? 0.198 -6.103 -11.432 1.00 94.19 99 GLU A O 1
ATOM 719 N N . TRP A 1 100 ? 0.452 -8.022 -10.286 1.00 94.56 100 TRP A N 1
ATOM 720 C CA . TRP A 1 100 ? -0.260 -7.565 -9.096 1.00 94.56 100 TRP A CA 1
ATOM 721 C C . TRP A 1 100 ? 0.284 -8.187 -7.808 1.00 94.56 100 TRP A C 1
ATOM 723 O O . TRP A 1 100 ? 0.795 -9.312 -7.793 1.00 94.56 100 TRP A O 1
ATOM 733 N N . LEU A 1 101 ? 0.104 -7.463 -6.703 1.00 96.19 101 LEU A N 1
ATOM 734 C CA . LEU A 1 101 ? 0.344 -7.928 -5.338 1.00 96.19 101 LEU A CA 1
ATOM 735 C C . LEU A 1 101 ? -0.914 -7.722 -4.504 1.00 96.19 101 LEU A C 1
ATOM 737 O O . LEU A 1 101 ? -1.519 -6.660 -4.540 1.00 96.19 101 LEU A O 1
ATOM 741 N N . LYS A 1 102 ? -1.276 -8.712 -3.699 1.00 96.19 102 LYS A N 1
ATOM 742 C CA . LYS A 1 102 ? -2.299 -8.621 -2.664 1.00 96.19 102 LYS A CA 1
ATOM 743 C C . LYS A 1 102 ? -1.650 -8.756 -1.295 1.00 96.19 102 LYS A C 1
ATOM 745 O O . LYS A 1 102 ? -0.903 -9.707 -1.060 1.00 96.19 102 LYS A O 1
ATOM 750 N N . VAL A 1 103 ? -1.961 -7.822 -0.408 1.00 96.00 103 VAL A N 1
ATOM 751 C CA . VAL A 1 103 ? -1.474 -7.761 0.970 1.00 96.00 103 VAL A CA 1
ATOM 752 C C . VAL A 1 103 ? -2.661 -7.912 1.908 1.00 96.00 103 VAL A C 1
ATOM 754 O O . VAL A 1 103 ? -3.646 -7.184 1.791 1.00 96.00 103 VAL A O 1
ATOM 757 N N . LEU A 1 104 ? -2.572 -8.880 2.817 1.00 96.38 104 LEU A N 1
ATOM 758 C CA . LEU A 1 104 ? -3.617 -9.179 3.789 1.00 96.38 104 LEU A CA 1
ATOM 759 C C . LEU A 1 104 ? -3.282 -8.553 5.144 1.00 96.38 104 LEU A C 1
ATOM 761 O O . LEU A 1 104 ? -2.196 -8.781 5.684 1.00 96.38 104 LEU A O 1
ATOM 765 N N . PHE A 1 105 ? -4.247 -7.850 5.724 1.00 96.88 105 PHE A N 1
ATOM 766 C CA . PHE A 1 105 ? -4.221 -7.375 7.101 1.00 96.88 105 PHE A CA 1
ATOM 767 C C . PHE A 1 105 ? -5.339 -8.019 7.919 1.00 96.88 105 PHE A C 1
ATOM 769 O O . PHE A 1 105 ? -6.423 -8.323 7.420 1.00 96.88 105 PHE A O 1
ATOM 776 N N . LEU A 1 106 ? -5.057 -8.217 9.200 1.00 97.19 106 LEU A N 1
ATOM 777 C CA . LEU A 1 106 ? -6.066 -8.358 10.235 1.00 97.19 106 LEU A CA 1
ATOM 778 C C . LEU A 1 106 ? -6.528 -6.958 10.637 1.00 97.19 106 LEU A C 1
ATOM 780 O O . LEU A 1 106 ? -5.715 -6.035 10.712 1.00 97.19 106 LEU A O 1
ATOM 784 N N . LEU A 1 107 ? -7.810 -6.812 10.935 1.00 96.38 107 LEU A N 1
ATOM 785 C CA . LEU A 1 107 ? -8.340 -5.605 11.558 1.00 96.38 107 LEU A CA 1
ATOM 786 C C . LEU A 1 107 ? -7.986 -5.595 13.052 1.00 96.38 107 LEU A C 1
ATOM 788 O O . LEU A 1 107 ? -7.868 -6.653 13.676 1.00 96.38 107 LEU A O 1
ATOM 792 N N . GLN A 1 108 ? -7.804 -4.407 13.633 1.00 95.31 108 GLN A N 1
ATOM 793 C CA . GLN A 1 108 ? -7.656 -4.261 15.083 1.00 95.31 108 GLN A CA 1
ATOM 794 C C . GLN A 1 108 ? -8.864 -4.861 15.808 1.00 95.31 108 GLN A C 1
ATOM 796 O O . GLN A 1 108 ? -9.988 -4.869 15.299 1.00 95.31 108 GLN A O 1
ATOM 801 N N . ASN A 1 109 ? -8.646 -5.335 17.037 1.00 84.19 109 ASN A N 1
ATOM 802 C CA . ASN A 1 109 ? -9.735 -5.856 17.859 1.00 84.19 109 ASN A CA 1
ATOM 803 C C . ASN A 1 109 ? -10.847 -4.801 17.964 1.00 84.19 109 ASN A C 1
ATOM 805 O O . ASN A 1 109 ? -10.558 -3.646 18.262 1.00 84.19 109 ASN A O 1
ATOM 809 N N . THR A 1 110 ? -12.103 -5.213 17.751 1.00 88.56 110 THR A N 1
ATOM 810 C CA . THR A 1 110 ? -13.328 -4.377 17.689 1.00 88.56 110 THR A CA 1
ATOM 811 C C . THR A 1 110 ? -13.580 -3.598 16.396 1.00 88.56 110 THR A C 1
ATOM 813 O O . THR A 1 110 ? -14.683 -3.083 16.240 1.00 88.56 110 THR A O 1
ATOM 816 N N . LYS A 1 111 ? -12.628 -3.556 15.457 1.00 95.69 111 LYS A N 1
ATOM 817 C CA . LYS A 1 111 ? -12.815 -2.891 14.162 1.00 95.69 111 LYS A CA 1
ATOM 818 C C . LYS A 1 111 ? -13.454 -3.823 13.138 1.00 95.69 111 LYS A C 1
ATOM 820 O O . LYS A 1 111 ? -13.290 -5.044 13.172 1.00 95.69 111 LYS A O 1
ATOM 825 N N . THR A 1 112 ? -14.183 -3.225 12.211 1.00 94.38 112 THR A N 1
ATOM 826 C CA . THR A 1 112 ? -14.895 -3.884 11.121 1.00 94.38 112 THR A CA 1
ATOM 827 C C . THR A 1 112 ? -14.394 -3.388 9.771 1.00 94.38 112 THR A C 1
ATOM 829 O O . THR A 1 112 ? -13.686 -2.390 9.678 1.00 94.38 112 THR A O 1
ATOM 832 N N . TYR A 1 113 ? -14.790 -4.078 8.702 1.00 91.75 113 TYR A N 1
ATOM 833 C CA . TYR A 1 113 ? -14.508 -3.609 7.347 1.00 91.75 113 TYR A CA 1
ATOM 834 C C . TYR A 1 113 ? -15.151 -2.242 7.058 1.00 91.75 113 TYR A C 1
ATOM 836 O O . TYR A 1 113 ? -14.584 -1.440 6.333 1.00 91.75 113 TYR A O 1
ATOM 844 N N . SER A 1 114 ? -16.295 -1.937 7.680 1.00 92.19 114 SER A N 1
ATOM 845 C CA . SER A 1 114 ? -16.921 -0.617 7.545 1.00 92.19 114 SER A CA 1
ATOM 846 C C . SER A 1 114 ? -16.075 0.490 8.170 1.00 92.19 114 SER A C 1
ATOM 848 O O . SER A 1 114 ? -16.023 1.578 7.614 1.00 92.19 114 SER A O 1
ATOM 850 N N . ASP A 1 115 ? -15.416 0.223 9.304 1.00 94.31 115 ASP A N 1
ATOM 851 C CA . ASP A 1 115 ? -14.525 1.204 9.937 1.00 94.31 115 ASP A CA 1
ATOM 852 C C . ASP A 1 115 ? -13.300 1.487 9.059 1.00 94.31 115 ASP A C 1
ATOM 854 O O . ASP A 1 115 ? -12.797 2.604 9.039 1.00 94.31 115 ASP A O 1
ATOM 858 N N . GLU A 1 116 ? -12.827 0.475 8.327 1.00 93.56 116 GLU A N 1
ATOM 859 C CA . GLU A 1 116 ? -11.725 0.614 7.375 1.00 93.56 116 GLU A CA 1
ATOM 860 C C . GLU A 1 116 ? -12.121 1.473 6.169 1.00 93.56 116 GLU A C 1
ATOM 862 O O . GLU A 1 116 ? -11.398 2.412 5.840 1.00 93.56 116 GLU A O 1
ATOM 867 N N . LEU A 1 117 ? -13.296 1.229 5.580 1.00 91.62 117 LEU A N 1
ATOM 868 C CA . LEU A 1 117 ? -13.816 2.069 4.501 1.00 91.62 117 LEU A CA 1
ATOM 869 C C . LEU A 1 117 ? -14.007 3.521 4.956 1.00 91.62 117 LEU A C 1
ATOM 871 O O . LEU A 1 117 ? -13.559 4.431 4.264 1.00 91.62 117 LEU A O 1
ATOM 875 N N . SER A 1 118 ? -14.585 3.753 6.140 1.00 92.00 118 SER A N 1
ATOM 876 C CA . SER A 1 118 ? -14.727 5.112 6.682 1.00 92.00 118 SER A CA 1
ATOM 877 C C . SER A 1 118 ? -13.376 5.799 6.901 1.00 92.00 118 SER A C 1
ATOM 879 O O . SER A 1 118 ? -13.253 6.987 6.615 1.00 92.00 118 SER A O 1
ATOM 881 N N . ALA A 1 119 ? -12.353 5.059 7.338 1.00 92.94 119 ALA A N 1
ATOM 882 C CA . ALA A 1 119 ? -11.006 5.601 7.500 1.00 92.94 119 ALA A CA 1
ATOM 883 C C . ALA A 1 119 ? -10.346 5.952 6.149 1.00 92.94 119 ALA A C 1
ATOM 885 O O . ALA A 1 119 ? -9.619 6.939 6.040 1.00 92.94 119 ALA A O 1
ATOM 886 N N . LEU A 1 120 ? -10.606 5.178 5.088 1.00 91.12 120 LEU A N 1
ATOM 887 C CA . LEU A 1 120 ? -10.171 5.527 3.728 1.00 91.12 120 LEU A CA 1
ATOM 888 C C . LEU A 1 120 ? -10.913 6.753 3.170 1.00 91.12 120 LEU A C 1
ATOM 890 O O . LEU A 1 120 ? -10.331 7.538 2.416 1.00 91.12 120 LEU A O 1
ATOM 894 N N . GLU A 1 121 ? -12.195 6.903 3.505 1.00 89.06 121 GLU A N 1
ATOM 895 C CA . GLU A 1 121 ? -13.041 8.029 3.092 1.00 89.06 121 GLU A CA 1
ATOM 896 C C . GLU A 1 121 ? -12.622 9.342 3.738 1.00 89.06 121 GLU A C 1
ATOM 898 O O . GLU A 1 121 ? -12.485 10.352 3.051 1.00 89.06 121 GLU A O 1
ATOM 903 N N . ASP A 1 122 ? -12.406 9.347 5.050 1.00 89.38 122 ASP A N 1
ATOM 904 C CA . ASP A 1 122 ? -12.029 10.560 5.774 1.00 89.38 122 ASP A CA 1
ATOM 905 C C . ASP A 1 122 ? -10.520 10.867 5.702 1.00 89.38 122 ASP A C 1
ATOM 907 O O . ASP A 1 122 ? -10.087 11.963 6.067 1.00 89.38 122 ASP A O 1
ATOM 911 N N . GLY A 1 123 ? -9.724 9.931 5.169 1.00 89.12 123 GLY A N 1
ATOM 912 C CA . GLY A 1 123 ? -8.281 10.062 5.002 1.00 89.12 123 GLY A CA 1
ATOM 913 C C . GLY A 1 123 ? -7.474 9.815 6.279 1.00 89.12 123 GLY A C 1
ATOM 914 O O . GLY A 1 123 ? -6.292 10.163 6.310 1.00 89.12 123 GLY A O 1
ATOM 915 N N . THR A 1 124 ? -8.076 9.227 7.316 1.00 92.88 124 THR A N 1
ATOM 916 C CA . THR A 1 124 ? -7.372 8.742 8.518 1.00 92.88 124 THR A CA 1
ATOM 917 C C . THR A 1 124 ? -6.712 7.374 8.309 1.00 92.88 124 THR A C 1
ATOM 919 O O . THR A 1 124 ? -5.815 7.005 9.065 1.00 92.88 124 THR A O 1
ATOM 922 N N . LEU A 1 125 ? -7.085 6.655 7.246 1.00 93.56 125 LEU A N 1
ATOM 923 C CA . LEU A 1 125 ? -6.295 5.600 6.619 1.00 93.56 125 LEU A CA 1
ATOM 924 C C . LEU A 1 125 ? -5.904 6.047 5.206 1.00 93.56 125 LEU A C 1
ATOM 926 O O . LEU A 1 125 ? -6.750 6.337 4.360 1.00 93.56 125 LEU A O 1
ATOM 930 N N . ARG A 1 126 ? -4.602 6.085 4.926 1.00 93.00 126 ARG A N 1
ATOM 931 C CA . ARG A 1 126 ? -4.052 6.439 3.612 1.00 93.00 126 ARG A CA 1
ATOM 932 C C . ARG A 1 126 ? -3.062 5.392 3.149 1.00 93.00 126 ARG A C 1
ATOM 934 O O . ARG A 1 126 ? -2.332 4.797 3.935 1.00 93.00 126 ARG A O 1
ATOM 941 N N . ILE A 1 127 ? -3.009 5.193 1.845 1.00 92.19 127 ILE A N 1
ATOM 942 C CA . ILE A 1 127 ? -2.179 4.209 1.173 1.00 92.19 127 ILE A CA 1
ATOM 943 C C . ILE A 1 127 ? -1.251 4.952 0.225 1.00 92.19 127 ILE A C 1
ATOM 945 O O . ILE A 1 127 ? -1.692 5.662 -0.680 1.00 92.19 127 ILE A O 1
ATOM 949 N N . GLY A 1 128 ? 0.043 4.778 0.453 1.00 90.75 128 GLY A N 1
ATOM 950 C CA . GLY A 1 128 ? 1.111 5.326 -0.362 1.00 90.75 128 GLY A CA 1
ATOM 951 C C . GLY A 1 128 ? 1.769 4.240 -1.203 1.00 90.75 128 GLY A C 1
ATOM 952 O O . GLY A 1 128 ? 1.930 3.109 -0.750 1.00 90.75 128 GLY A O 1
ATOM 953 N N . MET A 1 129 ? 2.212 4.577 -2.408 1.00 90.31 129 MET A N 1
ATOM 954 C CA . MET A 1 129 ? 3.080 3.711 -3.202 1.00 90.31 129 MET A CA 1
ATOM 955 C C . MET A 1 129 ? 4.290 4.483 -3.686 1.00 90.31 129 MET A C 1
ATOM 957 O O . MET A 1 129 ? 4.161 5.613 -4.158 1.00 90.31 129 MET A O 1
ATOM 961 N N . HIS A 1 130 ? 5.449 3.839 -3.621 1.00 89.06 130 HIS A N 1
ATOM 962 C CA . HIS A 1 130 ? 6.660 4.330 -4.248 1.00 89.06 130 HIS A CA 1
ATOM 963 C C . HIS A 1 130 ? 6.908 3.572 -5.552 1.00 89.06 130 HIS A C 1
ATOM 965 O O . HIS A 1 130 ? 7.068 2.345 -5.589 1.00 89.06 130 HIS A O 1
ATOM 971 N N . ILE A 1 131 ? 6.914 4.344 -6.628 1.00 87.25 131 ILE A N 1
ATOM 972 C CA . ILE A 1 131 ? 7.151 3.920 -7.996 1.00 87.25 131 ILE A CA 1
ATOM 973 C C . ILE A 1 131 ? 8.583 4.325 -8.319 1.00 87.25 131 ILE A C 1
ATOM 975 O O . ILE A 1 131 ? 8.903 5.508 -8.282 1.00 87.25 131 ILE A O 1
ATOM 979 N N . ARG A 1 132 ? 9.469 3.374 -8.619 1.00 80.44 132 ARG A N 1
ATOM 980 C CA . ARG A 1 132 ? 10.889 3.702 -8.857 1.00 80.44 132 ARG A CA 1
ATOM 981 C C . ARG A 1 132 ? 11.197 4.186 -10.263 1.00 80.44 132 ARG A C 1
ATOM 983 O O . ARG A 1 132 ? 12.207 4.851 -10.486 1.00 80.44 132 ARG A O 1
ATOM 990 N N . SER A 1 133 ? 10.373 3.777 -11.211 1.00 79.38 133 SER A N 1
ATOM 991 C CA . SER A 1 133 ? 10.457 4.179 -12.602 1.00 79.38 133 SER A CA 1
ATOM 992 C C . SER A 1 133 ? 9.052 4.261 -13.152 1.00 79.38 133 SER A C 1
ATOM 994 O O . SER A 1 133 ? 8.251 3.355 -12.917 1.00 79.38 133 SER A O 1
ATOM 996 N N . ILE A 1 134 ? 8.781 5.306 -13.924 1.00 72.81 134 ILE A N 1
ATOM 997 C CA . ILE A 1 134 ? 7.550 5.462 -14.686 1.00 72.81 134 ILE A CA 1
ATOM 998 C C . ILE A 1 134 ? 7.861 6.106 -16.043 1.00 72.81 134 ILE A C 1
ATOM 1000 O O . ILE A 1 134 ? 8.589 7.092 -16.128 1.00 72.81 134 ILE A O 1
ATOM 1004 N N . GLY A 1 135 ? 7.348 5.513 -17.121 1.00 67.69 135 GLY A N 1
ATOM 1005 C CA . GLY A 1 135 ? 7.600 5.966 -18.490 1.00 67.69 135 GLY A CA 1
ATOM 1006 C C . GLY A 1 135 ? 9.014 5.669 -19.008 1.00 67.69 135 GLY A C 1
ATOM 1007 O O . GLY A 1 135 ? 9.844 5.057 -18.339 1.00 67.69 135 GLY A O 1
ATOM 1008 N N . GLU A 1 136 ? 9.280 6.094 -20.246 1.00 61.56 136 GLU A N 1
ATOM 1009 C CA . GLU A 1 136 ? 10.537 5.812 -20.967 1.00 61.56 136 GLU A CA 1
ATOM 1010 C C . GLU A 1 136 ? 11.746 6.591 -20.430 1.00 61.56 136 GLU A C 1
ATOM 1012 O O . GLU A 1 136 ? 12.886 6.161 -20.587 1.00 61.56 136 GLU A O 1
ATOM 1017 N N . TRP A 1 137 ? 11.500 7.731 -19.782 1.00 60.97 137 TRP A N 1
ATOM 1018 C CA . TRP A 1 137 ? 12.543 8.648 -19.313 1.00 60.97 137 TRP A CA 1
ATOM 1019 C C . TRP A 1 137 ? 13.085 8.291 -17.924 1.00 60.97 137 TRP A C 1
ATOM 1021 O O . TRP A 1 137 ? 14.117 8.822 -17.515 1.00 60.97 137 TRP A O 1
ATOM 1031 N N . GLY A 1 138 ? 12.422 7.366 -17.222 1.00 66.56 138 GLY A N 1
ATOM 1032 C CA . GLY A 1 138 ? 12.740 7.021 -15.842 1.00 66.56 138 GLY A CA 1
ATOM 1033 C C . GLY A 1 138 ? 12.411 8.148 -14.855 1.00 66.56 138 GLY A C 1
ATOM 1034 O O . GLY A 1 138 ? 12.142 9.286 -15.230 1.00 66.56 138 GLY A O 1
ATOM 1035 N N . GLY A 1 139 ? 12.410 7.814 -13.566 1.00 71.38 139 GLY A N 1
ATOM 1036 C CA . GLY A 1 139 ? 12.071 8.748 -12.492 1.00 71.38 139 GLY A CA 1
ATOM 1037 C C . GLY A 1 139 ? 11.289 8.067 -11.376 1.00 71.38 139 GLY A C 1
ATOM 1038 O O . GLY A 1 139 ? 10.463 7.195 -11.641 1.00 71.38 139 GLY A O 1
ATOM 1039 N N . SER A 1 140 ? 11.577 8.463 -10.136 1.00 80.62 140 SER A N 1
ATOM 1040 C CA . SER A 1 140 ? 10.862 7.974 -8.958 1.00 80.62 140 SER A CA 1
ATOM 1041 C C . SER A 1 140 ? 9.667 8.875 -8.676 1.00 80.62 140 SER A C 1
ATOM 1043 O O . SER A 1 140 ? 9.815 10.094 -8.646 1.00 80.62 140 SER A O 1
ATOM 1045 N N . GLU A 1 141 ? 8.510 8.286 -8.415 1.00 82.62 141 GLU A N 1
ATOM 1046 C CA . GLU A 1 141 ? 7.310 8.996 -7.989 1.00 82.62 141 GLU A CA 1
ATOM 1047 C C . GLU A 1 141 ? 6.724 8.341 -6.747 1.00 82.62 141 GLU A C 1
ATOM 1049 O O . GLU A 1 141 ? 6.724 7.119 -6.603 1.00 82.62 141 GLU A O 1
ATOM 1054 N N . SER A 1 142 ? 6.173 9.164 -5.864 1.00 84.69 142 SER A N 1
ATOM 1055 C CA . SER A 1 142 ? 5.329 8.696 -4.776 1.00 84.69 142 SER A CA 1
ATOM 1056 C C . SER A 1 142 ? 3.901 9.115 -5.053 1.00 84.69 142 SER A C 1
ATOM 1058 O O . SER A 1 142 ? 3.644 10.262 -5.411 1.00 84.69 142 SER A O 1
ATOM 1060 N N . VAL A 1 143 ? 2.965 8.196 -4.875 1.00 86.25 143 VAL A N 1
ATOM 1061 C CA . VAL A 1 143 ? 1.532 8.461 -5.008 1.00 86.25 143 VAL A CA 1
ATOM 1062 C C . VAL A 1 143 ? 0.838 8.116 -3.702 1.00 86.25 143 VAL A C 1
ATOM 1064 O O . VAL A 1 143 ? 1.241 7.174 -3.024 1.00 86.25 143 VAL A O 1
ATOM 1067 N N . VAL A 1 144 ? -0.202 8.867 -3.355 1.00 86.75 144 VAL A N 1
ATOM 1068 C CA . VAL A 1 144 ? -1.087 8.571 -2.221 1.00 86.75 144 VAL A CA 1
ATOM 1069 C C . VAL A 1 144 ? -2.510 8.467 -2.755 1.00 86.75 144 VAL A C 1
ATOM 1071 O O . VAL A 1 144 ? -2.860 9.156 -3.720 1.00 86.75 144 VAL A O 1
ATOM 1074 N N . ASN A 1 145 ? -3.331 7.588 -2.182 1.00 82.56 145 ASN A N 1
ATOM 1075 C CA . ASN A 1 145 ? -4.749 7.572 -2.520 1.00 82.56 145 ASN A CA 1
ATOM 1076 C C . ASN A 1 145 ? -5.400 8.916 -2.162 1.00 82.56 145 ASN A C 1
ATOM 1078 O O . ASN A 1 145 ? -5.045 9.563 -1.177 1.00 82.56 145 ASN A O 1
ATOM 1082 N N . ILE A 1 146 ? -6.379 9.328 -2.959 1.00 68.06 146 ILE A N 1
ATOM 1083 C CA . ILE A 1 146 ? -7.290 10.393 -2.538 1.00 68.06 146 ILE A CA 1
ATOM 1084 C C . ILE A 1 146 ? -8.386 9.813 -1.650 1.00 68.06 146 ILE A C 1
ATOM 1086 O O . ILE A 1 146 ? -8.779 8.658 -1.828 1.00 68.06 146 ILE A O 1
ATOM 1090 N N . ALA A 1 147 ? -8.854 10.636 -0.706 1.00 56.78 147 ALA A N 1
ATOM 1091 C CA . ALA A 1 147 ? -10.041 10.374 0.097 1.00 56.78 147 ALA A CA 1
ATOM 1092 C C . ALA A 1 147 ? -11.175 9.882 -0.808 1.00 56.78 147 ALA A C 1
ATOM 1094 O O . ALA A 1 147 ? -11.500 10.512 -1.823 1.00 56.78 147 ALA A O 1
ATOM 1095 N N . TYR A 1 148 ? -11.715 8.717 -0.468 1.00 52.31 148 TYR A N 1
ATOM 1096 C CA . TYR A 1 148 ? -12.792 8.102 -1.223 1.00 52.31 148 TYR A CA 1
ATOM 1097 C C . TYR A 1 148 ? -14.056 8.961 -1.091 1.00 52.31 148 TYR A C 1
ATOM 1099 O O . TYR A 1 148 ? -14.457 9.341 0.005 1.00 52.31 148 TYR A O 1
ATOM 1107 N N . MET A 1 149 ? -14.682 9.293 -2.219 1.00 39.78 149 MET A N 1
ATOM 1108 C CA . MET A 1 149 ? -16.090 9.675 -2.237 1.00 39.78 149 MET A CA 1
ATOM 1109 C C . MET A 1 149 ? -16.826 8.529 -2.913 1.00 39.78 149 MET A C 1
ATOM 1111 O O . MET A 1 149 ? -16.782 8.413 -4.140 1.00 39.78 149 MET A O 1
ATOM 1115 N N . GLU A 1 150 ? -17.455 7.660 -2.124 1.00 43.81 150 GLU A N 1
ATOM 1116 C CA . GLU A 1 150 ? -18.324 6.620 -2.661 1.00 43.81 150 GLU A CA 1
ATOM 1117 C C . GLU A 1 150 ? -19.414 7.274 -3.524 1.00 43.81 150 GLU A C 1
ATOM 1119 O O . GLU A 1 150 ? -20.088 8.221 -3.101 1.00 43.81 150 GLU A O 1
ATOM 1124 N N . ALA A 1 151 ? -19.605 6.793 -4.755 1.00 43.97 151 ALA A N 1
ATOM 1125 C CA . ALA A 1 151 ? -20.840 7.103 -5.465 1.00 43.97 151 ALA A CA 1
ATOM 1126 C C . ALA A 1 151 ? -21.997 6.500 -4.645 1.00 43.97 151 ALA A C 1
ATOM 1128 O O . ALA A 1 151 ? -21.874 5.353 -4.222 1.00 43.97 151 ALA A O 1
ATOM 1129 N N . PRO A 1 152 ? -23.100 7.234 -4.394 1.00 39.34 152 PRO A N 1
ATOM 1130 C CA . PRO A 1 152 ? -24.127 6.812 -3.447 1.00 39.34 152 PRO A CA 1
ATOM 1131 C C . PRO A 1 152 ? -24.582 5.368 -3.712 1.00 39.34 152 PRO A C 1
ATOM 1133 O O . PRO A 1 152 ? -24.848 5.031 -4.872 1.00 39.34 152 PRO A O 1
ATOM 1136 N N . PRO A 1 153 ? -24.682 4.526 -2.665 1.00 44.88 153 PRO A N 1
ATOM 1137 C CA . PRO A 1 153 ? -24.894 3.095 -2.823 1.00 44.88 153 PRO A CA 1
ATOM 1138 C C . PRO A 1 153 ? -26.167 2.819 -3.625 1.00 44.88 153 PRO A C 1
ATOM 1140 O O . PRO A 1 153 ? -27.263 3.262 -3.267 1.00 44.88 153 PRO A O 1
ATOM 1143 N N . GLN A 1 154 ? -26.032 2.058 -4.713 1.00 39.22 154 GLN A N 1
ATOM 1144 C CA . GLN A 1 154 ? -27.177 1.457 -5.393 1.00 39.22 154 GLN A CA 1
ATOM 1145 C C . GLN A 1 154 ? -27.744 0.393 -4.434 1.00 39.22 154 GLN A C 1
ATOM 1147 O O . GLN A 1 154 ? -27.089 -0.607 -4.144 1.00 39.22 154 GLN A O 1
ATOM 1152 N N . GLN A 1 155 ? -28.931 0.630 -3.866 1.00 32.66 155 GLN A N 1
ATOM 1153 C CA . GLN A 1 155 ? -29.570 -0.302 -2.927 1.00 32.66 155 GLN A CA 1
ATOM 1154 C C . GLN A 1 155 ? -29.685 -1.712 -3.536 1.00 32.66 155 GLN A C 1
ATOM 1156 O O . GLN A 1 155 ? -30.486 -1.927 -4.442 1.00 32.66 155 GLN A O 1
ATOM 1161 N N . GLY A 1 156 ? -28.936 -2.677 -2.990 1.00 47.88 156 GLY A N 1
ATOM 1162 C CA . GLY A 1 156 ? -29.100 -4.108 -3.278 1.00 47.88 156 GLY A CA 1
ATOM 1163 C C . GLY A 1 156 ? -27.843 -4.868 -3.708 1.00 47.88 156 GLY A C 1
ATOM 1164 O O . GLY A 1 156 ? -27.918 -6.088 -3.845 1.00 47.88 156 GLY A O 1
ATOM 1165 N N . GLU A 1 157 ? -26.702 -4.207 -3.904 1.00 42.84 157 GLU A N 1
ATOM 1166 C CA . GLU A 1 157 ? -25.487 -4.884 -4.368 1.00 42.84 157 GLU A CA 1
ATOM 1167 C C . GLU A 1 157 ? -24.648 -5.428 -3.198 1.00 42.84 157 GLU A C 1
ATOM 1169 O O . GLU A 1 157 ? -24.405 -4.759 -2.194 1.00 42.84 157 GLU A O 1
ATOM 1174 N N . VAL A 1 158 ? -24.237 -6.695 -3.320 1.00 46.16 158 VAL A N 1
ATOM 1175 C CA . VAL A 1 158 ? -23.194 -7.318 -2.486 1.00 46.16 158 VAL A CA 1
ATOM 1176 C C . VAL A 1 158 ? -21.948 -6.422 -2.530 1.00 46.16 158 VAL A C 1
ATOM 1178 O O . VAL A 1 158 ? -21.678 -5.902 -3.612 1.00 46.16 158 VAL A O 1
ATOM 1181 N N . PRO A 1 159 ? -21.163 -6.262 -1.440 1.00 46.78 159 PRO A N 1
ATOM 1182 C CA . PRO A 1 159 ? -19.963 -5.430 -1.480 1.00 46.78 159 PRO A CA 1
ATOM 1183 C C . PRO A 1 159 ? -19.026 -5.884 -2.606 1.00 46.78 159 PRO A C 1
ATOM 1185 O O . PRO A 1 159 ? -18.407 -6.949 -2.528 1.00 46.78 159 PRO A O 1
ATOM 1188 N N . ALA A 1 160 ? -18.979 -5.101 -3.683 1.00 52.94 160 ALA A N 1
ATOM 1189 C CA . ALA A 1 160 ? -18.003 -5.252 -4.746 1.00 52.94 160 ALA A CA 1
ATOM 1190 C C . ALA A 1 160 ? -16.649 -4.709 -4.250 1.00 52.94 160 ALA A C 1
ATOM 1192 O O . ALA A 1 160 ? -16.626 -3.879 -3.338 1.00 52.94 160 ALA A O 1
ATOM 1193 N N . PRO A 1 161 ? -15.515 -5.166 -4.807 1.00 55.31 161 PRO A N 1
ATOM 1194 C CA . PRO A 1 161 ? -14.218 -4.569 -4.507 1.00 55.31 161 PRO A CA 1
ATOM 1195 C C . PRO A 1 161 ? -14.257 -3.062 -4.781 1.00 55.31 161 PRO A C 1
ATOM 1197 O O . PRO A 1 161 ? -14.757 -2.643 -5.826 1.00 55.31 161 PRO A O 1
ATOM 1200 N N . VAL A 1 162 ? -13.725 -2.262 -3.859 1.00 63.00 162 VAL A N 1
ATOM 1201 C CA . VAL A 1 162 ? -13.668 -0.801 -4.006 1.00 63.00 162 VAL A CA 1
ATOM 1202 C C . VAL A 1 162 ? -12.364 -0.420 -4.709 1.00 63.00 162 VAL A C 1
ATOM 1204 O O . VAL A 1 162 ? -11.292 -0.843 -4.274 1.00 63.00 162 VAL A O 1
ATOM 1207 N N . THR A 1 163 ? -12.443 0.375 -5.781 1.00 65.44 163 THR A N 1
ATOM 1208 C CA . THR A 1 163 ? -11.275 0.899 -6.515 1.00 65.44 163 THR A CA 1
ATOM 1209 C C . THR A 1 163 ? -10.774 2.206 -5.889 1.00 65.44 163 THR A C 1
ATOM 1211 O O . THR A 1 163 ? -11.530 3.161 -5.724 1.00 65.44 163 THR A O 1
ATOM 1214 N N . LEU A 1 164 ? -9.470 2.281 -5.613 1.00 61.25 164 LEU A N 1
ATOM 1215 C CA . LEU A 1 164 ? -8.764 3.461 -5.110 1.00 61.25 164 LEU A CA 1
ATOM 1216 C C . LEU A 1 164 ? -8.125 4.254 -6.258 1.00 61.25 164 LEU A C 1
ATOM 1218 O O . LEU A 1 164 ? -7.328 3.718 -7.034 1.00 61.25 164 LEU A O 1
ATOM 1222 N N . ALA A 1 165 ? -8.413 5.555 -6.320 1.00 65.00 165 ALA A N 1
ATOM 1223 C CA . ALA A 1 165 ? -7.716 6.494 -7.197 1.00 65.00 165 ALA A CA 1
ATOM 1224 C C . ALA A 1 165 ? -6.455 7.054 -6.515 1.00 65.00 165 ALA A C 1
ATOM 1226 O O . ALA A 1 165 ? -6.464 7.350 -5.321 1.00 65.00 165 ALA A O 1
ATOM 1227 N N . LEU A 1 166 ? -5.376 7.223 -7.283 1.00 61.69 166 LEU A N 1
ATOM 1228 C CA . LEU A 1 166 ? -4.055 7.636 -6.796 1.00 61.69 166 LEU A CA 1
ATOM 1229 C C . LEU A 1 166 ? -3.668 9.003 -7.367 1.00 61.69 166 LEU A C 1
ATOM 1231 O O . LEU A 1 166 ? -3.841 9.241 -8.563 1.00 61.69 166 LEU A O 1
ATOM 1235 N N . VAL A 1 167 ? -3.104 9.878 -6.531 1.00 59.03 167 VAL A N 1
ATOM 1236 C CA . VAL A 1 167 ? -2.571 11.187 -6.939 1.00 59.03 167 VAL A CA 1
ATOM 1237 C C . VAL A 1 167 ? -1.088 11.282 -6.586 1.00 59.03 167 VAL A C 1
ATOM 1239 O O . VAL A 1 167 ? -0.667 10.907 -5.492 1.00 59.03 167 VAL A O 1
ATOM 1242 N N . GLY A 1 168 ? -0.285 11.760 -7.539 1.00 54.00 168 GLY A N 1
ATOM 1243 C CA . GLY A 1 168 ? 1.167 11.872 -7.409 1.00 54.00 168 GLY A CA 1
ATOM 1244 C C . GLY A 1 168 ? 1.623 13.064 -6.574 1.00 54.00 168 GLY A C 1
ATOM 1245 O O . GLY A 1 168 ? 1.229 14.201 -6.820 1.00 54.00 168 GLY A O 1
ATOM 1246 N N . ALA A 1 169 ? 2.521 12.794 -5.632 1.00 51.84 169 ALA A N 1
ATOM 1247 C CA . ALA A 1 169 ? 3.369 13.755 -4.941 1.00 51.84 169 ALA A CA 1
ATOM 1248 C C . ALA A 1 169 ? 4.770 13.688 -5.576 1.00 51.84 169 ALA A C 1
ATOM 1250 O O . ALA A 1 169 ? 5.699 13.086 -5.037 1.00 51.84 169 ALA A O 1
ATOM 1251 N N . GLY A 1 170 ? 4.905 14.218 -6.793 1.00 41.28 170 GLY A N 1
ATOM 1252 C CA . GLY A 1 170 ? 6.147 14.112 -7.560 1.00 41.28 170 GLY A CA 1
ATOM 1253 C C . GLY A 1 170 ? 7.318 14.858 -6.911 1.00 41.28 170 GLY A C 1
ATOM 1254 O O . GLY A 1 170 ? 7.183 16.016 -6.514 1.00 41.28 170 GLY A O 1
ATOM 1255 N N . SER A 1 171 ? 8.495 14.228 -6.872 1.00 43.91 171 SER A N 1
ATOM 1256 C CA . SER A 1 171 ? 9.782 14.926 -6.821 1.00 43.91 171 SER A CA 1
ATOM 1257 C C . SER A 1 171 ? 10.337 14.998 -8.244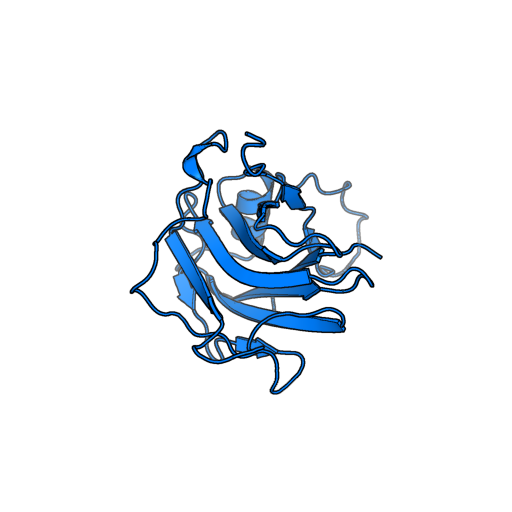 1.00 43.91 171 SER A C 1
ATOM 1259 O O . SER A 1 171 ? 10.897 14.043 -8.773 1.00 43.91 171 SER A O 1
ATOM 1261 N N . LEU A 1 172 ? 10.155 16.147 -8.896 1.00 34.41 172 LEU A N 1
ATOM 1262 C CA . LEU A 1 172 ? 10.797 16.413 -10.182 1.00 34.41 172 LEU A CA 1
ATOM 1263 C C . LEU A 1 172 ? 12.325 16.381 -9.991 1.00 34.41 172 LEU A C 1
ATOM 1265 O O . LEU A 1 172 ? 12.815 16.978 -9.025 1.00 34.41 172 LEU A O 1
ATOM 1269 N N . PRO A 1 173 ? 13.108 15.746 -10.883 1.00 32.44 173 PRO A N 1
ATOM 1270 C CA . PRO A 1 173 ? 14.542 15.972 -10.891 1.00 32.44 173 PRO A CA 1
ATOM 1271 C C . PRO A 1 173 ? 14.783 17.459 -11.170 1.00 32.44 173 PRO A C 1
ATOM 1273 O O . PRO A 1 173 ? 14.243 18.022 -12.124 1.00 32.44 173 PRO A O 1
ATOM 1276 N N . ALA A 1 174 ? 15.573 18.103 -10.311 1.00 31.30 174 ALA A N 1
ATOM 1277 C CA . ALA A 1 174 ? 16.055 19.451 -10.554 1.00 31.30 174 ALA A CA 1
ATOM 1278 C C . ALA A 1 174 ? 16.812 19.457 -11.890 1.00 31.30 174 ALA A C 1
ATOM 1280 O O . ALA A 1 174 ? 17.864 18.830 -12.019 1.00 31.30 174 ALA A O 1
ATOM 1281 N N . ILE A 1 175 ? 16.248 20.136 -12.887 1.00 29.59 175 ILE A N 1
ATOM 1282 C CA . ILE A 1 175 ? 16.974 20.510 -14.096 1.00 29.59 175 ILE A CA 1
ATOM 1283 C C . ILE A 1 175 ? 17.965 21.598 -13.661 1.00 29.59 175 ILE A C 1
ATOM 1285 O O . ILE A 1 175 ? 17.548 22.655 -13.183 1.00 29.59 175 ILE A O 1
ATOM 1289 N N . LEU A 1 176 ? 19.259 21.276 -13.749 1.00 32.19 176 LEU A N 1
ATOM 1290 C CA . LEU A 1 176 ? 20.378 22.224 -13.704 1.00 32.19 176 LEU A CA 1
ATOM 1291 C C . LEU A 1 176 ? 20.371 23.112 -14.950 1.00 32.19 176 LEU A C 1
ATOM 1293 O O . LEU A 1 176 ? 20.118 22.564 -16.048 1.00 32.19 176 LEU A O 1
#

Foldseek 3Di:
DDQKWWWWDDPDWQKIKIKIARADPWWWWWFKKFKQALVQFFPFFDVVFKDKPDDLAAKDFDPPDDQFFVLQVVDVVRRGGPGMIGQDPDPRNTRTHPMMMMGMTGTPPPHGPVSVLVCLQVVSIKMKIWMQFTHPVGAIKMKIWDRDDDDPDPPPDDDDIDMTDIDIPGDDPDDD

Radius of gyration: 15.84 Å; chains: 1; bounding box: 50×38×39 Å

Sequence (176 aa):
MPQLEGEVSNPAAGQVAFKFNNNGPMASNITEIYWDDDAGVLGGFGTPKYTSSGAGVVFVNDSTKPLNLPSGQTVSPSFMATASVDSANGANKWINPGEWLKVLFLLQNTKTYSDELSALEDGTLRIGMHIRSIGEWGGSESVVNIAYMEAPPQQGEVPAPVTLALVGAGSLPAIL

pLDDT: mean 79.99, std 17.94, range [29.59, 97.19]